Protein AF-A0A8T4MQL3-F1 (afdb_monomer)

Radius of gyration: 18.03 Å; Cα contacts (8 Å, |Δi|>4): 150; chains: 1; bounding box: 40×60×41 Å

Mean predicted aligned error: 6.86 Å

pLDDT: mean 88.76, std 12.54, range [47.25, 97.88]

Solvent-accessible surface area (backbone atoms only — not comparable to full-atom values): 8015 Å² total; per-residue (Å²): 137,86,84,83,80,83,82,81,79,75,73,65,56,61,58,50,45,66,62,48,57,70,64,56,48,72,68,56,50,51,49,51,35,70,77,40,38,53,64,48,52,28,52,49,38,62,74,42,35,45,82,45,69,59,96,85,44,38,29,37,40,37,54,39,72,52,58,66,61,55,51,51,52,52,48,43,41,43,74,72,68,49,90,65,65,80,68,44,80,44,78,57,71,82,94,50,73,58,30,33,36,38,53,43,67,40,59,70,55,36,50,54,50,48,70,67,38,57,66,83,87,56,82,53,72,67,57,51,48,60,70,76,74,112

Nearest PDB structures (foldseek):
  3hyj-assembly2_D  TM=7.010E-01  e=6.420E-03  Thermotoga maritima
  3hyi-assembly1_A  TM=5.495E-01  e=3.559E-02  Thermotoga maritima
  8dy7-assembly1_I  TM=6.070E-01  e=1.070E-01  Streptomyces venezuelae
  6ghu-assembly1_A  TM=5.811E-01  e=7.128E-01  Pseudomonas aeruginosa
  8ucg-assembly1_B  TM=3.329E-01  e=1.236E+00  Palaeococcus pacificus DY20341

Structure (mmCIF, N/CA/C/O backbone):
data_AF-A0A8T4MQL3-F1
#
_entry.id   AF-A0A8T4MQL3-F1
#
loop_
_atom_site.group_PDB
_atom_site.id
_atom_site.type_symbol
_atom_site.label_atom_id
_atom_site.label_alt_id
_atom_site.label_comp_id
_atom_site.label_asym_id
_atom_site.label_entity_id
_atom_site.label_seq_id
_atom_site.pdbx_PDB_ins_code
_atom_site.Cartn_x
_atom_site.Cartn_y
_atom_site.Cartn_z
_atom_site.occupancy
_atom_site.B_iso_or_equiv
_atom_site.auth_seq_id
_atom_site.auth_comp_id
_atom_site.auth_asym_id
_atom_site.auth_atom_id
_atom_site.pdbx_PDB_model_num
ATOM 1 N N . MET A 1 1 ? -6.361 -48.881 -10.615 1.00 47.25 1 MET A N 1
ATOM 2 C CA . MET A 1 1 ? -5.784 -47.684 -9.960 1.00 47.25 1 MET A CA 1
ATOM 3 C C . MET A 1 1 ? -5.356 -46.688 -11.033 1.00 47.25 1 MET A C 1
ATOM 5 O O . MET A 1 1 ? -4.420 -46.972 -11.769 1.00 47.25 1 MET A O 1
ATOM 9 N N . SER A 1 2 ? -6.070 -45.572 -11.190 1.00 48.56 2 SER A N 1
ATOM 10 C CA . SER A 1 2 ? -5.747 -44.530 -12.177 1.00 48.56 2 SER A CA 1
ATOM 11 C C . SER A 1 2 ? -4.597 -43.647 -11.682 1.00 48.56 2 SER A C 1
ATOM 13 O O . SER A 1 2 ? -4.678 -43.081 -10.594 1.00 48.56 2 SER A O 1
ATOM 15 N N . LYS A 1 3 ? -3.532 -43.509 -12.481 1.00 53.75 3 LYS A N 1
ATOM 16 C CA . LYS A 1 3 ? -2.427 -42.576 -12.210 1.00 53.75 3 LYS A CA 1
ATOM 17 C C . LYS A 1 3 ? -2.918 -41.133 -12.365 1.00 53.75 3 LYS A C 1
ATOM 19 O O . LYS A 1 3 ? -3.264 -40.721 -13.470 1.00 53.75 3 LYS A O 1
ATOM 24 N N . ILE A 1 4 ? -2.911 -40.370 -11.276 1.00 60.25 4 ILE A N 1
ATOM 25 C CA . ILE A 1 4 ? -3.085 -38.913 -11.306 1.00 60.25 4 ILE A CA 1
ATOM 26 C C . ILE A 1 4 ? -1.859 -38.318 -12.010 1.00 60.25 4 ILE A C 1
ATOM 28 O O . ILE A 1 4 ? -0.724 -38.564 -11.603 1.00 60.25 4 ILE A O 1
ATOM 32 N N . ARG A 1 5 ? -2.077 -37.568 -13.095 1.00 56.09 5 ARG A N 1
ATOM 33 C CA . ARG A 1 5 ? -1.023 -36.795 -13.764 1.00 56.09 5 ARG A CA 1
ATOM 34 C C . ARG A 1 5 ? -0.993 -35.398 -13.158 1.00 56.09 5 ARG A C 1
ATOM 36 O O . ARG A 1 5 ? -1.941 -34.637 -13.318 1.00 56.09 5 ARG A O 1
ATOM 43 N N . TYR A 1 6 ? 0.096 -35.067 -12.475 1.00 54.19 6 TYR A N 1
ATOM 44 C CA . TYR A 1 6 ? 0.369 -33.699 -12.052 1.00 54.19 6 TYR A CA 1
ATOM 45 C C . TYR A 1 6 ? 0.895 -32.917 -13.255 1.00 54.19 6 TYR A C 1
ATOM 47 O O . TYR A 1 6 ? 1.955 -33.233 -13.792 1.00 54.19 6 TYR A O 1
ATOM 55 N N . TYR A 1 7 ? 0.152 -31.903 -13.689 1.00 52.72 7 TYR A N 1
ATOM 56 C CA . TYR A 1 7 ? 0.647 -30.926 -14.651 1.00 52.72 7 TYR A CA 1
ATOM 57 C C . TYR A 1 7 ? 1.344 -29.814 -13.870 1.00 52.72 7 TYR A C 1
ATOM 59 O O . TYR A 1 7 ? 0.693 -28.932 -13.316 1.00 52.72 7 TYR A O 1
ATOM 67 N N . VAL A 1 8 ? 2.674 -29.867 -13.796 1.00 53.50 8 VAL A N 1
ATOM 68 C CA . VAL A 1 8 ? 3.471 -28.757 -13.264 1.00 53.50 8 VAL A CA 1
ATOM 69 C C . VAL A 1 8 ? 3.640 -27.742 -14.389 1.00 53.50 8 VAL A C 1
ATOM 71 O O . VAL A 1 8 ? 4.458 -27.924 -15.288 1.00 53.50 8 VAL A O 1
ATOM 74 N N . LYS A 1 9 ? 2.834 -26.678 -14.375 1.00 52.31 9 LYS A N 1
ATOM 75 C CA . LYS A 1 9 ? 3.042 -25.529 -15.258 1.00 52.31 9 LYS A CA 1
ATOM 76 C C . LYS A 1 9 ? 4.139 -24.670 -14.639 1.00 52.31 9 LYS A C 1
ATOM 78 O O . LYS A 1 9 ? 3.870 -23.832 -13.784 1.00 52.31 9 LYS A O 1
ATOM 83 N N . VAL A 1 10 ? 5.382 -24.922 -15.035 1.00 54.91 10 VAL A N 1
ATOM 84 C CA . VAL A 1 10 ? 6.500 -24.041 -14.694 1.00 54.91 10 VAL A CA 1
ATOM 85 C C . VAL A 1 10 ? 6.278 -22.749 -15.476 1.00 54.91 10 VAL A C 1
ATOM 87 O O . VAL A 1 10 ? 6.338 -22.747 -16.704 1.00 54.91 10 VAL A O 1
ATOM 90 N N . ALA A 1 11 ? 5.923 -21.667 -14.783 1.00 58.59 11 ALA A N 1
ATOM 91 C CA . ALA A 1 11 ? 5.981 -20.347 -15.391 1.00 58.59 11 ALA A CA 1
ATOM 92 C C . ALA A 1 11 ? 7.440 -20.099 -15.786 1.00 58.59 11 ALA A C 1
ATOM 94 O O . ALA A 1 11 ? 8.331 -20.290 -14.959 1.00 58.59 11 ALA A O 1
ATOM 95 N N . ASP A 1 12 ? 7.677 -19.711 -17.039 1.00 68.12 12 ASP A N 1
ATOM 96 C CA . ASP A 1 12 ? 8.996 -19.309 -17.530 1.00 68.12 12 ASP A CA 1
ATOM 97 C C . ASP A 1 12 ? 9.348 -17.952 -16.893 1.00 68.12 12 ASP A C 1
ATOM 99 O O . ASP A 1 12 ? 9.170 -16.879 -17.473 1.00 68.12 12 ASP A O 1
ATOM 103 N N . ALA A 1 13 ? 9.693 -18.014 -15.605 1.00 67.00 13 ALA A N 1
ATOM 104 C CA . ALA A 1 13 ? 9.902 -16.866 -14.737 1.00 67.00 13 ALA A CA 1
ATOM 105 C C . ALA A 1 13 ? 11.065 -16.004 -15.233 1.00 67.00 13 ALA A C 1
ATOM 107 O O . ALA A 1 13 ? 11.041 -14.793 -15.035 1.00 67.00 13 ALA A O 1
ATOM 108 N N . GLU A 1 14 ? 12.023 -16.618 -15.929 1.00 68.31 14 GLU A N 1
ATOM 109 C CA . GLU A 1 14 ? 13.125 -15.946 -16.608 1.00 68.31 14 GLU A CA 1
ATOM 110 C C . GLU A 1 14 ? 12.590 -15.005 -17.69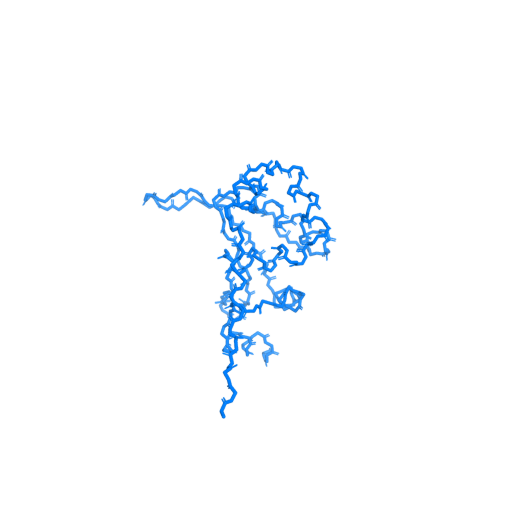1 1.00 68.31 14 GLU A C 1
ATOM 112 O O . GLU A 1 14 ? 12.806 -13.800 -17.619 1.00 68.31 14 GLU A O 1
ATOM 117 N N . LYS A 1 15 ? 11.770 -15.491 -18.634 1.00 70.62 15 LYS A N 1
ATOM 118 C CA . LYS A 1 15 ? 11.203 -14.613 -19.674 1.00 70.62 15 LYS A CA 1
ATOM 119 C C . LYS A 1 15 ? 10.308 -13.519 -19.103 1.00 70.62 15 LYS A C 1
ATOM 121 O O . LYS A 1 15 ? 10.367 -12.379 -19.555 1.00 70.62 15 LYS A O 1
ATOM 126 N N . PHE A 1 16 ? 9.481 -13.833 -18.111 1.00 75.69 16 PHE A N 1
ATOM 127 C CA . PHE A 1 16 ? 8.622 -12.821 -17.497 1.00 75.69 16 PHE A CA 1
ATOM 128 C C . PHE A 1 16 ? 9.436 -11.743 -16.765 1.00 75.69 16 PHE A C 1
ATOM 130 O O . PHE A 1 16 ? 9.207 -10.548 -16.955 1.00 75.69 16 PHE A O 1
ATOM 137 N N . PHE A 1 17 ? 10.392 -12.147 -15.931 1.00 72.25 17 PHE A N 1
ATOM 138 C CA . PHE A 1 17 ? 11.125 -11.209 -15.093 1.00 72.25 17 PHE A CA 1
ATOM 139 C C . PHE A 1 17 ? 12.219 -10.473 -15.872 1.00 72.25 17 PHE A C 1
ATOM 141 O O . PHE A 1 17 ? 12.319 -9.248 -15.792 1.00 72.25 17 PHE A O 1
ATOM 148 N N . ASP A 1 18 ? 13.016 -11.195 -16.656 1.00 74.31 18 ASP A N 1
ATOM 149 C CA . ASP A 1 18 ? 14.184 -10.629 -17.324 1.00 74.31 18 ASP A CA 1
ATOM 150 C C . ASP A 1 18 ? 13.844 -9.888 -18.614 1.00 74.31 18 ASP A C 1
ATOM 152 O O . ASP A 1 18 ? 14.486 -8.883 -18.913 1.00 74.31 18 ASP A O 1
ATOM 156 N N . ILE A 1 19 ? 12.828 -10.335 -19.360 1.00 77.19 19 ILE A N 1
ATOM 157 C CA . ILE A 1 19 ? 12.480 -9.721 -20.651 1.00 77.19 19 ILE A CA 1
ATOM 158 C C . ILE A 1 19 ? 11.372 -8.687 -20.491 1.00 77.19 19 ILE A C 1
ATOM 160 O O . ILE A 1 19 ? 11.448 -7.619 -21.091 1.00 77.19 19 ILE A O 1
ATOM 164 N N . TRP A 1 20 ? 10.340 -8.975 -19.701 1.00 82.88 20 TRP A N 1
ATOM 165 C CA . TRP A 1 20 ? 9.225 -8.043 -19.556 1.00 82.88 20 TRP A CA 1
ATOM 166 C C . TRP A 1 20 ? 9.442 -7.081 -18.387 1.00 82.88 20 TRP A C 1
ATOM 168 O O . TRP A 1 20 ? 9.567 -5.880 -18.606 1.00 82.88 20 TRP A O 1
ATOM 178 N N . TYR A 1 21 ? 9.574 -7.583 -1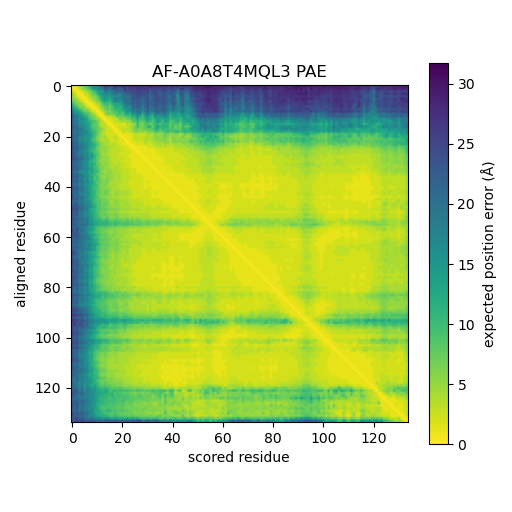7.155 1.00 82.44 21 TYR A N 1
ATOM 179 C CA . TYR A 1 21 ? 9.599 -6.719 -15.968 1.00 82.44 21 TYR A CA 1
ATOM 180 C C . TYR A 1 21 ? 10.809 -5.772 -15.916 1.00 82.44 21 TYR A C 1
ATOM 182 O O . TYR A 1 21 ? 10.641 -4.588 -15.634 1.00 82.44 21 TYR A O 1
ATOM 190 N N . LYS A 1 22 ? 12.023 -6.252 -16.226 1.00 82.94 22 LYS A N 1
ATOM 191 C CA . LYS A 1 22 ? 13.234 -5.405 -16.228 1.00 82.94 22 LYS A CA 1
ATOM 192 C C . LYS A 1 22 ? 13.216 -4.289 -17.275 1.00 82.94 22 LYS A C 1
ATOM 194 O O . LYS A 1 22 ? 13.901 -3.288 -17.080 1.00 82.94 22 LYS A O 1
ATOM 199 N N . ASN A 1 23 ? 12.456 -4.456 -18.355 1.00 86.62 23 ASN A N 1
ATOM 200 C CA . ASN A 1 23 ? 12.373 -3.474 -19.436 1.00 86.62 23 ASN A CA 1
ATOM 201 C C . ASN A 1 23 ? 11.214 -2.486 -19.265 1.00 86.62 23 ASN A C 1
ATOM 203 O O . ASN A 1 23 ? 11.140 -1.525 -20.025 1.00 86.62 23 ASN A O 1
ATOM 207 N N . LEU A 1 24 ? 10.347 -2.679 -18.261 1.00 88.00 24 LEU A N 1
ATOM 208 C CA . LEU A 1 24 ? 9.267 -1.743 -17.975 1.00 88.00 24 LEU A CA 1
ATOM 209 C C . LEU A 1 24 ? 9.824 -0.406 -17.494 1.00 88.00 24 LEU A C 1
ATOM 211 O O . LEU A 1 24 ? 10.401 -0.288 -16.409 1.00 88.00 24 LEU A O 1
ATOM 215 N N . ASN A 1 25 ? 9.572 0.638 -18.273 1.00 90.69 25 ASN A N 1
ATOM 216 C CA . ASN A 1 25 ? 9.798 1.997 -17.816 1.00 90.69 25 ASN A CA 1
ATOM 217 C C . ASN A 1 25 ? 8.636 2.486 -16.930 1.00 90.69 25 ASN A C 1
ATOM 219 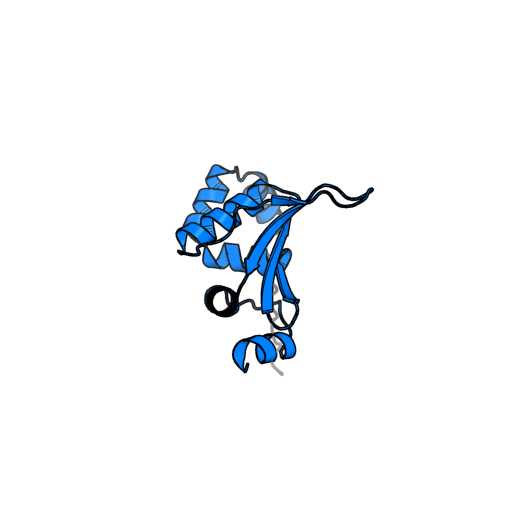O O . ASN A 1 25 ? 7.605 1.832 -16.750 1.00 90.69 25 ASN A O 1
ATOM 223 N N . PHE A 1 26 ? 8.809 3.666 -16.333 1.00 89.12 26 PHE A N 1
ATOM 224 C CA . PHE A 1 26 ? 7.817 4.224 -15.415 1.00 89.12 26 PHE A CA 1
ATOM 225 C C . PHE A 1 26 ? 6.458 4.496 -16.072 1.00 89.12 26 PHE A C 1
ATOM 227 O O . PHE A 1 26 ? 5.425 4.290 -15.433 1.00 89.12 26 PHE A O 1
ATOM 234 N N . ASP A 1 27 ? 6.438 4.919 -17.334 1.00 91.69 27 ASP A N 1
ATOM 235 C CA . ASP A 1 27 ? 5.197 5.226 -18.041 1.00 91.69 27 ASP A CA 1
ATOM 236 C C . ASP A 1 27 ? 4.416 3.956 -18.378 1.00 91.69 27 ASP A C 1
ATOM 238 O O . ASP A 1 27 ? 3.191 3.935 -18.248 1.00 91.69 27 ASP A O 1
ATOM 242 N N . GLU A 1 28 ? 5.109 2.880 -18.745 1.00 92.50 28 GLU A N 1
ATOM 243 C CA . GLU A 1 28 ? 4.513 1.560 -18.961 1.00 92.50 28 GLU A CA 1
ATOM 244 C C . GLU A 1 28 ? 3.950 0.985 -17.662 1.00 92.50 28 GLU A C 1
ATOM 246 O O . GLU A 1 28 ? 2.789 0.575 -17.631 1.00 92.50 28 GLU A O 1
ATOM 251 N N . MET A 1 29 ? 4.711 1.050 -16.562 1.00 91.56 29 MET A N 1
ATOM 252 C CA . MET A 1 29 ? 4.201 0.683 -15.236 1.00 91.56 29 MET A CA 1
ATOM 253 C C . MET A 1 29 ? 2.962 1.501 -14.879 1.00 91.56 29 MET A C 1
ATOM 255 O O . MET A 1 29 ? 1.956 0.950 -14.445 1.00 91.56 29 MET A O 1
ATOM 259 N N . ASN A 1 30 ? 2.994 2.816 -15.099 1.00 93.25 30 ASN A N 1
ATOM 260 C CA . ASN A 1 30 ? 1.849 3.675 -14.842 1.00 93.25 30 ASN A CA 1
ATOM 261 C C . ASN A 1 30 ? 0.633 3.289 -15.704 1.00 93.25 30 ASN A C 1
ATOM 263 O O . ASN A 1 30 ? -0.481 3.305 -15.189 1.00 93.25 30 ASN A O 1
ATOM 267 N N . LYS A 1 31 ? 0.807 2.923 -16.981 1.00 94.75 31 LYS A N 1
ATOM 268 C CA . LYS A 1 31 ? -0.294 2.427 -17.830 1.00 94.75 31 LYS A CA 1
ATOM 269 C C . LYS A 1 31 ? -0.914 1.157 -17.248 1.00 94.75 31 LYS A C 1
ATOM 271 O O . LYS A 1 31 ? -2.117 1.149 -17.009 1.00 94.75 31 LYS A O 1
ATOM 276 N N . ILE A 1 32 ? -0.091 0.158 -16.923 1.00 92.94 32 ILE A N 1
ATOM 277 C CA . ILE A 1 32 ? -0.540 -1.117 -16.339 1.00 92.94 32 ILE A CA 1
ATOM 278 C C . ILE A 1 32 ? -1.283 -0.882 -15.020 1.00 92.94 32 ILE A C 1
ATOM 280 O O . ILE A 1 32 ? -2.353 -1.438 -14.802 1.00 92.94 32 ILE A O 1
ATOM 284 N N . VAL A 1 33 ? -0.756 -0.017 -14.148 1.00 95.62 33 VAL A N 1
ATOM 285 C CA . VAL A 1 33 ? -1.399 0.320 -12.868 1.00 95.62 33 VAL A CA 1
ATOM 286 C C . VAL A 1 33 ? -2.755 0.996 -13.069 1.00 95.62 33 VAL A C 1
ATOM 288 O O . VAL 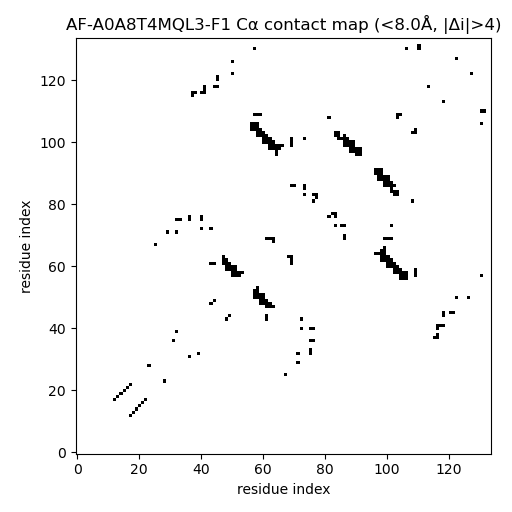A 1 33 ? -3.660 0.772 -12.274 1.00 95.62 33 VAL A O 1
ATOM 291 N N . ASN A 1 34 ? -2.923 1.821 -14.104 1.00 94.44 34 ASN A N 1
ATOM 292 C CA . ASN A 1 34 ? -4.223 2.435 -14.386 1.00 94.44 34 ASN A CA 1
ATOM 293 C C . ASN A 1 34 ? -5.222 1.438 -14.992 1.00 94.44 34 ASN A C 1
ATOM 295 O O . ASN A 1 34 ? -6.418 1.595 -14.768 1.00 94.44 34 ASN A O 1
ATOM 299 N N . GLU A 1 35 ? -4.747 0.433 -15.728 1.00 96.81 35 GLU A N 1
ATOM 300 C CA . GLU A 1 35 ? -5.584 -0.634 -16.288 1.00 96.81 35 GLU A CA 1
ATOM 301 C C . GLU A 1 35 ? -6.010 -1.651 -15.215 1.00 96.81 35 GLU A C 1
ATOM 303 O O . GLU A 1 35 ? -7.172 -2.049 -15.161 1.00 96.81 35 GLU A O 1
ATOM 308 N N . PHE A 1 36 ? -5.100 -1.995 -14.296 1.00 97.06 36 PHE A N 1
ATOM 309 C CA . PHE A 1 36 ? -5.309 -2.996 -13.242 1.00 97.06 36 PHE A CA 1
ATOM 310 C C . PHE A 1 36 ? -5.024 -2.446 -11.830 1.00 97.06 36 PHE A C 1
ATOM 312 O O . PHE A 1 36 ? -4.181 -2.982 -11.100 1.00 97.06 36 PHE A O 1
ATOM 319 N N . PRO A 1 37 ? -5.713 -1.376 -11.387 1.00 97.25 37 PRO A N 1
ATOM 320 C CA . PRO A 1 37 ? -5.354 -0.683 -10.151 1.00 97.25 37 PRO A CA 1
ATOM 321 C C . PRO A 1 37 ? -5.611 -1.529 -8.902 1.00 97.25 37 PRO A C 1
ATOM 323 O O . PRO A 1 37 ? -4.835 -1.470 -7.952 1.00 97.25 37 PRO A O 1
ATOM 326 N N . VAL A 1 38 ? -6.674 -2.338 -8.886 1.00 97.81 38 VAL A N 1
ATOM 327 C CA . VAL A 1 38 ? -7.025 -3.164 -7.719 1.00 97.81 38 VAL A CA 1
ATOM 328 C C . VAL A 1 38 ? -6.023 -4.301 -7.525 1.00 97.81 38 VAL A C 1
ATOM 330 O O . VAL A 1 38 ? -5.567 -4.513 -6.402 1.00 97.81 38 VAL A O 1
ATOM 333 N N . ASP A 1 39 ? -5.634 -4.991 -8.599 1.00 97.31 39 ASP A N 1
ATOM 334 C CA . ASP A 1 39 ? -4.647 -6.074 -8.532 1.00 97.31 39 ASP A CA 1
ATOM 335 C C . ASP A 1 39 ? -3.256 -5.545 -8.178 1.00 97.31 39 ASP A C 1
ATOM 337 O O . ASP A 1 39 ? -2.572 -6.128 -7.335 1.00 97.31 39 ASP A O 1
ATOM 341 N N . PHE A 1 40 ? -2.874 -4.384 -8.724 1.00 96.50 40 PHE A N 1
ATOM 342 C CA . PHE A 1 40 ? -1.657 -3.691 -8.307 1.00 96.50 40 PHE A CA 1
ATOM 343 C C . PHE A 1 40 ? -1.673 -3.371 -6.805 1.00 96.50 40 PHE A C 1
ATOM 345 O O . PHE A 1 40 ? -0.724 -3.692 -6.090 1.00 96.50 40 PHE A O 1
ATOM 352 N N . LEU A 1 41 ? -2.760 -2.779 -6.298 1.00 97.62 41 LEU A N 1
ATOM 353 C CA . LEU A 1 41 ? -2.884 -2.434 -4.880 1.00 97.62 41 LEU A CA 1
ATOM 354 C C . LEU A 1 41 ? -2.906 -3.665 -3.969 1.00 97.62 41 LEU A C 1
ATOM 356 O O . LEU A 1 41 ? -2.319 -3.610 -2.887 1.00 97.62 41 LEU A O 1
ATOM 360 N N . ARG A 1 42 ? -3.533 -4.771 -4.397 1.00 97.75 42 ARG A N 1
ATOM 361 C CA . ARG A 1 42 ? -3.459 -6.058 -3.692 1.00 97.75 42 ARG A CA 1
ATOM 362 C C . ARG A 1 42 ? -2.007 -6.513 -3.593 1.00 97.75 42 ARG A C 1
ATOM 364 O O . ARG A 1 42 ? -1.541 -6.745 -2.482 1.00 97.75 42 ARG A O 1
ATOM 371 N N . GLY A 1 43 ? -1.291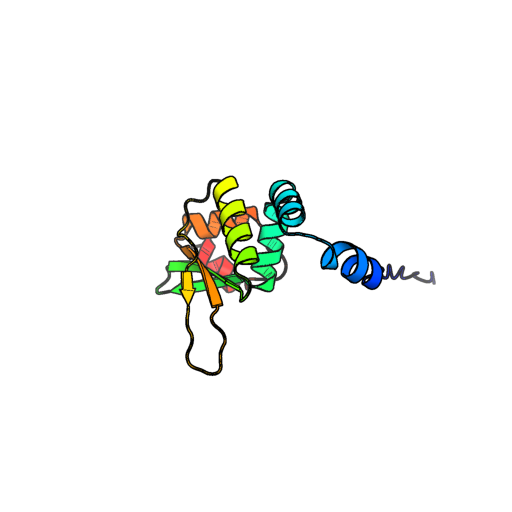 -6.563 -4.718 1.00 96.06 43 GLY A N 1
ATOM 372 C CA . GLY A 1 43 ? 0.109 -6.988 -4.763 1.00 96.06 43 GLY A CA 1
ATOM 373 C C . GLY A 1 43 ? 1.008 -6.148 -3.854 1.00 96.06 43 GLY A C 1
ATOM 374 O O . GLY A 1 43 ? 1.740 -6.702 -3.039 1.00 96.06 43 GLY A O 1
ATOM 375 N N . ILE A 1 44 ? 0.887 -4.817 -3.915 1.00 96.38 44 ILE A N 1
ATOM 376 C CA . ILE A 1 44 ? 1.651 -3.902 -3.051 1.00 96.38 44 ILE A CA 1
ATOM 377 C C . ILE A 1 44 ? 1.305 -4.088 -1.574 1.00 96.38 44 ILE A C 1
ATOM 379 O O . ILE A 1 44 ? 2.184 -4.066 -0.713 1.00 96.38 44 ILE A O 1
ATOM 383 N N . TYR A 1 45 ? 0.026 -4.249 -1.241 1.00 97.44 45 TYR A N 1
ATOM 384 C CA . TYR A 1 45 ? -0.364 -4.475 0.143 1.00 97.44 45 TYR A CA 1
ATOM 385 C C . TYR A 1 45 ? 0.179 -5.813 0.664 1.00 97.44 45 TYR A C 1
ATOM 387 O O . TYR A 1 45 ? 0.720 -5.887 1.769 1.00 97.44 45 TYR A O 1
ATOM 395 N N . GLU A 1 46 ? 0.094 -6.868 -0.140 1.00 96.25 46 GLU A N 1
ATOM 396 C CA . GLU A 1 46 ? 0.582 -8.197 0.215 1.00 96.25 46 GLU A CA 1
ATOM 397 C C . GLU A 1 46 ? 2.105 -8.277 0.307 1.00 96.25 46 GLU A C 1
ATOM 399 O O . GLU A 1 46 ? 2.600 -8.973 1.190 1.00 96.25 46 GLU A O 1
ATOM 404 N N . SER A 1 47 ? 2.860 -7.512 -0.483 1.00 95.75 47 SER A N 1
ATOM 405 C CA . SER A 1 47 ? 4.315 -7.421 -0.321 1.00 95.75 47 SER A CA 1
ATOM 406 C C . SER A 1 47 ? 4.692 -6.511 0.853 1.00 95.75 47 SER A C 1
ATOM 408 O O . SER A 1 47 ? 5.264 -6.965 1.843 1.00 95.75 47 SER A O 1
ATOM 410 N N . ASP A 1 48 ? 4.254 -5.253 0.822 1.00 96.25 48 ASP A N 1
ATOM 411 C CA . ASP A 1 48 ? 4.847 -4.157 1.604 1.00 96.25 48 ASP A CA 1
ATOM 412 C C . ASP A 1 48 ? 3.889 -3.510 2.615 1.00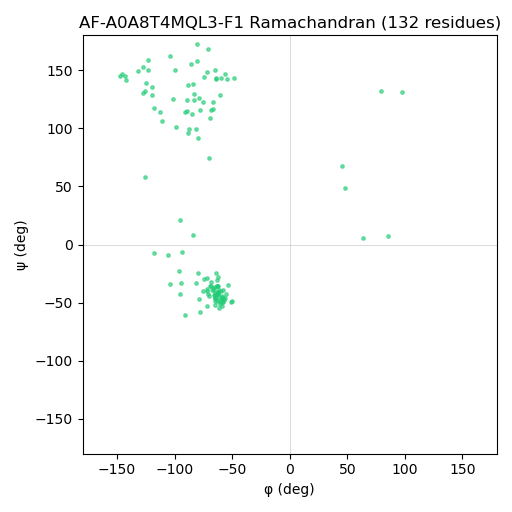 96.25 48 ASP A C 1
ATOM 414 O O . ASP A 1 48 ? 4.281 -2.643 3.401 1.00 96.25 48 ASP A O 1
ATOM 418 N N . GLY A 1 49 ? 2.613 -3.891 2.585 1.00 96.31 49 GLY A N 1
ATOM 419 C CA . GLY A 1 49 ? 1.580 -3.354 3.464 1.00 96.31 49 GLY A CA 1
ATOM 420 C C . GLY A 1 49 ? 1.473 -4.058 4.816 1.00 96.31 49 GLY A C 1
ATOM 421 O O . GLY A 1 49 ? 1.790 -5.235 4.969 1.00 96.31 49 GLY A O 1
ATOM 422 N N . CYS A 1 50 ? 0.951 -3.366 5.820 1.00 95.56 50 CYS A N 1
ATOM 423 C CA . CYS A 1 50 ? 0.516 -3.981 7.068 1.00 95.56 50 CYS A CA 1
ATOM 424 C C . CYS A 1 50 ? -0.745 -3.302 7.605 1.00 95.56 50 CYS A C 1
ATOM 426 O O . CYS A 1 50 ? -0.932 -2.094 7.449 1.00 95.56 50 CYS A O 1
ATOM 428 N N . LEU A 1 51 ? -1.620 -4.096 8.224 1.00 96.56 51 LEU A N 1
ATOM 429 C CA . LEU A 1 51 ? -2.714 -3.598 9.051 1.00 96.56 51 LEU A CA 1
ATOM 430 C C . LEU A 1 51 ? -2.201 -3.461 10.485 1.00 96.56 51 LEU A C 1
ATOM 432 O O . LEU A 1 51 ? -1.690 -4.418 11.060 1.00 96.56 51 LEU A O 1
ATOM 436 N N . ILE A 1 52 ? -2.327 -2.267 11.054 1.00 94.81 52 ILE A N 1
ATOM 437 C CA . ILE A 1 52 ? -1.950 -1.970 12.435 1.00 94.81 52 ILE A CA 1
ATOM 438 C C . ILE A 1 52 ? -3.147 -1.410 13.195 1.00 94.81 52 ILE A C 1
ATOM 440 O O . ILE A 1 52 ? -3.993 -0.721 12.625 1.00 94.81 52 ILE A O 1
ATOM 444 N N . PHE A 1 53 ? -3.183 -1.657 14.501 1.00 93.88 53 PHE A N 1
ATOM 445 C CA . PHE A 1 53 ? -4.173 -1.083 15.406 1.00 93.88 53 PHE A CA 1
ATOM 446 C C . PHE A 1 53 ? -3.457 -0.224 16.445 1.00 93.88 53 PHE A C 1
ATOM 448 O O . PHE A 1 53 ? -2.656 -0.728 17.230 1.00 93.88 53 PHE A O 1
ATOM 455 N N . TYR A 1 54 ? -3.746 1.077 16.467 1.00 91.00 54 TYR A N 1
ATOM 456 C CA . TYR A 1 54 ? -3.261 1.984 17.507 1.00 91.00 54 TYR A CA 1
ATOM 457 C C . TYR A 1 54 ? -4.435 2.462 18.353 1.00 91.00 54 TYR A C 1
ATOM 459 O O . TYR A 1 54 ? -5.304 3.170 17.848 1.00 91.00 54 TYR A O 1
ATOM 467 N N . LYS A 1 55 ? -4.474 2.071 19.635 1.00 90.75 55 LYS A N 1
ATOM 468 C CA . LYS A 1 55 ? -5.595 2.371 20.550 1.00 90.75 55 LYS A CA 1
ATOM 469 C C . LYS A 1 55 ? -6.963 2.051 19.913 1.00 90.75 55 LYS A C 1
ATOM 471 O O . LYS A 1 55 ? -7.850 2.896 19.893 1.00 90.75 55 LYS A O 1
ATOM 476 N N . ASN A 1 56 ? -7.098 0.858 19.328 1.00 86.06 56 ASN A N 1
ATOM 477 C CA . ASN A 1 56 ? -8.276 0.390 18.572 1.00 86.06 56 ASN A CA 1
ATOM 478 C C . ASN A 1 56 ? -8.614 1.164 17.284 1.00 86.06 56 ASN A C 1
ATOM 480 O O . ASN A 1 56 ? -9.608 0.859 16.632 1.00 86.06 56 ASN A O 1
ATOM 484 N N . SER A 1 57 ? -7.786 2.122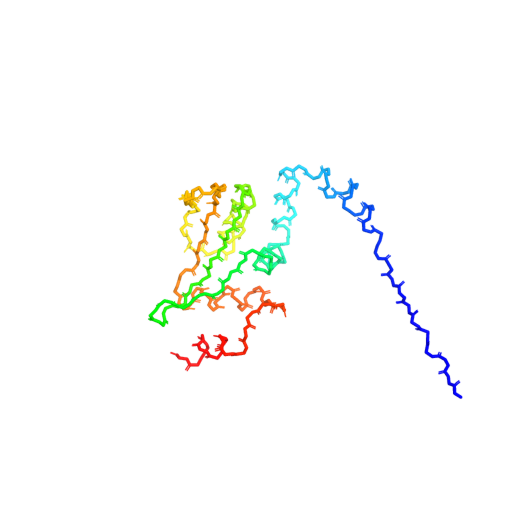 16.865 1.00 92.38 57 SER A N 1
ATOM 485 C CA . SER A 1 57 ? -7.922 2.768 15.561 1.00 92.38 57 SER A CA 1
ATOM 486 C C . SER A 1 57 ? -7.120 1.991 14.512 1.00 92.38 57 SER A C 1
ATOM 488 O O . SER A 1 57 ? -5.888 1.924 14.628 1.00 92.38 57 SER A O 1
ATOM 490 N N . PRO A 1 58 ? -7.772 1.375 13.509 1.00 95.88 58 PRO A N 1
ATOM 491 C CA . PRO A 1 58 ? -7.069 0.655 12.461 1.00 95.88 58 PRO A CA 1
ATOM 492 C C . PRO A 1 58 ? -6.408 1.628 11.478 1.00 95.88 58 PRO A C 1
ATOM 494 O O . PRO A 1 58 ? -6.964 2.676 11.124 1.00 95.88 58 PRO A O 1
ATOM 497 N N . SER A 1 59 ? -5.237 1.240 10.987 1.00 96.38 59 SER A N 1
ATOM 498 C CA . SER A 1 59 ? -4.551 1.905 9.886 1.00 96.38 59 SER A CA 1
ATOM 499 C C . SER A 1 59 ? -3.867 0.876 8.999 1.00 96.38 59 SER A C 1
ATOM 501 O O . SER A 1 59 ? -3.271 -0.077 9.490 1.00 96.38 59 SER A O 1
ATOM 503 N N . ILE A 1 60 ? -3.898 1.102 7.692 1.00 96.75 60 ILE A N 1
ATOM 504 C CA . ILE A 1 60 ? -2.986 0.445 6.756 1.00 96.75 60 ILE A CA 1
ATOM 505 C C . ILE A 1 60 ? -1.734 1.305 6.658 1.00 96.75 60 ILE A C 1
ATOM 507 O O . ILE A 1 60 ? -1.842 2.530 6.578 1.00 96.75 60 ILE A O 1
ATOM 511 N N . VAL A 1 61 ? -0.563 0.681 6.664 1.00 96.00 61 VAL A N 1
ATOM 512 C CA . VAL A 1 61 ? 0.716 1.336 6.383 1.00 96.00 61 VAL A CA 1
ATOM 513 C C . VAL A 1 61 ? 1.403 0.568 5.266 1.00 96.00 61 VAL A C 1
ATOM 515 O O . VAL A 1 61 ? 1.476 -0.652 5.318 1.00 96.00 61 VAL A O 1
ATOM 518 N N . ILE A 1 62 ? 1.892 1.279 4.256 1.00 96.31 62 ILE A N 1
ATOM 519 C CA . ILE A 1 62 ? 2.705 0.732 3.168 1.00 96.31 62 ILE A CA 1
ATOM 520 C C . ILE A 1 62 ? 4.051 1.447 3.218 1.00 96.31 62 ILE A C 1
ATOM 522 O O . ILE A 1 62 ? 4.101 2.681 3.268 1.00 96.31 62 ILE A O 1
ATOM 526 N N . THR A 1 63 ? 5.140 0.681 3.221 1.00 95.94 63 THR A N 1
ATOM 527 C CA . THR A 1 63 ? 6.502 1.227 3.245 1.00 95.94 63 THR A CA 1
ATOM 528 C C . THR A 1 63 ? 7.340 0.646 2.124 1.00 95.94 63 THR A C 1
ATOM 530 O O . THR A 1 63 ? 7.410 -0.569 2.001 1.00 95.94 63 THR A O 1
ATOM 533 N N . ASN A 1 64 ? 8.028 1.483 1.350 1.00 96.38 64 ASN A N 1
ATOM 534 C CA . ASN A 1 64 ? 8.931 1.007 0.302 1.00 96.38 64 ASN A CA 1
ATOM 535 C C . ASN A 1 64 ? 10.142 1.947 0.162 1.00 96.38 64 ASN A C 1
ATOM 537 O O . ASN A 1 64 ? 10.041 3.155 0.382 1.00 96.38 64 ASN A O 1
ATOM 541 N N . VAL A 1 65 ? 11.310 1.402 -0.184 1.00 95.38 65 VAL A N 1
ATOM 542 C CA . VAL A 1 65 ? 12.522 2.197 -0.466 1.00 95.38 65 VAL A CA 1
ATOM 543 C C . VAL A 1 65 ? 12.415 2.955 -1.792 1.00 95.38 65 VAL A C 1
ATOM 545 O O . VAL A 1 65 ? 12.994 4.028 -1.949 1.00 95.38 65 VAL A O 1
ATOM 548 N N . ASN A 1 66 ? 11.647 2.423 -2.742 1.00 93.19 66 ASN A N 1
ATOM 549 C CA . ASN A 1 66 ? 11.410 3.022 -4.040 1.00 93.19 66 ASN A CA 1
ATOM 550 C C . ASN A 1 66 ? 10.266 4.043 -3.961 1.00 93.19 66 ASN A C 1
ATOM 552 O O . ASN A 1 66 ? 9.094 3.699 -3.792 1.00 93.19 66 ASN A O 1
ATOM 556 N N . LYS A 1 67 ? 10.614 5.320 -4.149 1.00 93.94 67 LYS A N 1
ATOM 557 C CA . LYS A 1 67 ? 9.659 6.435 -4.195 1.00 93.94 67 LYS A CA 1
ATOM 558 C C . LYS A 1 67 ? 8.563 6.222 -5.239 1.00 93.94 67 LYS A C 1
ATOM 560 O O . LYS A 1 67 ? 7.399 6.504 -4.966 1.00 93.94 67 LYS A O 1
ATOM 565 N N . ASN A 1 68 ? 8.927 5.733 -6.423 1.00 92.94 68 ASN A N 1
ATOM 566 C CA . ASN A 1 68 ? 8.020 5.617 -7.562 1.00 92.94 68 ASN A CA 1
ATOM 567 C C . ASN A 1 68 ? 6.905 4.609 -7.284 1.00 92.94 68 ASN A C 1
ATOM 569 O O . ASN A 1 68 ? 5.750 4.896 -7.580 1.00 92.94 68 ASN A O 1
ATOM 573 N N . THR A 1 69 ? 7.217 3.495 -6.619 1.00 93.50 69 THR A N 1
ATOM 574 C CA . THR A 1 69 ? 6.220 2.505 -6.187 1.00 93.50 69 THR A CA 1
ATOM 575 C C . THR A 1 69 ? 5.177 3.134 -5.263 1.00 93.50 69 THR A C 1
ATOM 577 O O . THR A 1 69 ? 3.972 2.975 -5.470 1.00 93.50 69 THR A O 1
ATOM 580 N N . VAL A 1 70 ? 5.617 3.919 -4.273 1.00 94.75 70 VAL A N 1
ATOM 581 C CA . VAL A 1 70 ? 4.702 4.574 -3.324 1.00 94.75 70 VAL A CA 1
ATOM 582 C C . VAL A 1 70 ? 3.882 5.677 -4.003 1.00 94.75 70 VAL A C 1
ATOM 584 O O . VAL A 1 70 ? 2.698 5.839 -3.707 1.00 94.75 70 VAL A O 1
ATOM 587 N N . LEU A 1 71 ? 4.470 6.408 -4.956 1.00 93.69 71 LEU A N 1
ATOM 588 C CA . LEU A 1 71 ? 3.745 7.398 -5.755 1.00 93.69 71 LEU A CA 1
ATOM 589 C C . LEU A 1 71 ? 2.679 6.757 -6.652 1.00 93.69 71 LEU A C 1
ATOM 591 O O . LEU A 1 71 ? 1.559 7.264 -6.691 1.00 93.69 71 LEU A O 1
ATOM 595 N N . LEU A 1 72 ? 2.988 5.640 -7.319 1.00 95.31 72 LEU A N 1
ATOM 596 C CA . LEU A 1 72 ? 2.019 4.879 -8.115 1.00 95.31 72 LEU A CA 1
ATOM 597 C C . LEU A 1 72 ? 0.884 4.339 -7.242 1.00 95.31 72 LEU A C 1
ATOM 599 O O . LEU A 1 72 ? -0.278 4.467 -7.610 1.00 95.31 72 LEU A O 1
ATOM 603 N N . THR A 1 73 ? 1.206 3.834 -6.050 1.00 95.88 73 THR A N 1
ATOM 604 C CA . THR A 1 73 ? 0.215 3.377 -5.058 1.00 95.88 73 THR A CA 1
ATOM 605 C C . THR A 1 73 ? -0.739 4.504 -4.669 1.00 95.88 73 THR A C 1
ATOM 607 O O . THR A 1 73 ? -1.958 4.348 -4.727 1.00 95.88 73 THR A O 1
ATOM 610 N N . ASN A 1 74 ? -0.194 5.673 -4.323 1.00 95.19 74 ASN A N 1
ATOM 611 C CA . ASN A 1 74 ? -0.990 6.845 -3.970 1.00 95.19 74 ASN A CA 1
ATOM 612 C C . ASN A 1 74 ? -1.861 7.323 -5.146 1.00 95.19 74 ASN A C 1
ATOM 614 O O . ASN A 1 74 ? -3.031 7.658 -4.958 1.00 95.19 74 ASN A O 1
ATOM 618 N N . LYS A 1 75 ? -1.313 7.323 -6.367 1.00 95.00 75 LYS A N 1
ATOM 619 C CA . LYS A 1 75 ? -2.050 7.684 -7.582 1.00 95.00 75 LYS A CA 1
ATOM 620 C C . LYS A 1 75 ? -3.205 6.715 -7.845 1.00 95.00 75 LYS A C 1
ATOM 622 O O . LYS A 1 75 ? -4.324 7.176 -8.033 1.00 95.00 75 LYS A O 1
ATOM 627 N N . ALA A 1 76 ? -2.962 5.405 -7.787 1.00 96.88 76 ALA A N 1
ATOM 628 C CA . ALA A 1 76 ? -3.989 4.380 -7.978 1.00 96.88 76 ALA A CA 1
ATOM 629 C C . ALA A 1 76 ? -5.138 4.531 -6.968 1.00 96.88 76 ALA A C 1
ATOM 631 O O . ALA A 1 76 ? -6.304 4.555 -7.350 1.00 96.88 76 ALA A O 1
ATOM 632 N N . LEU A 1 77 ? -4.817 4.730 -5.686 1.00 96.62 77 LEU A N 1
ATOM 633 C CA . LEU A 1 77 ? -5.816 4.981 -4.644 1.00 96.62 77 LEU A CA 1
ATOM 634 C C . LEU A 1 77 ? -6.611 6.271 -4.884 1.00 96.62 77 LEU A C 1
ATOM 636 O O . LEU A 1 77 ? -7.831 6.278 -4.736 1.00 96.62 77 LEU A O 1
ATOM 640 N N . THR A 1 78 ? -5.934 7.350 -5.281 1.00 95.12 78 THR A N 1
ATOM 641 C CA . THR A 1 78 ? -6.588 8.632 -5.587 1.00 95.12 78 THR A CA 1
ATOM 642 C C . THR A 1 78 ? -7.544 8.492 -6.774 1.00 95.12 78 THR A C 1
ATOM 644 O O . THR A 1 78 ? -8.671 8.979 -6.704 1.00 95.12 78 THR A O 1
ATOM 647 N N . ASN A 1 79 ? -7.139 7.771 -7.826 1.00 96.06 79 ASN A N 1
ATOM 648 C CA . ASN A 1 79 ? -7.979 7.483 -8.994 1.00 96.06 79 ASN A CA 1
ATOM 649 C C . ASN A 1 79 ? -9.218 6.648 -8.631 1.00 96.06 79 ASN A C 1
ATOM 651 O O . ASN A 1 79 ? -10.268 6.810 -9.242 1.00 96.06 79 ASN A O 1
ATOM 655 N N . LEU A 1 80 ? -9.115 5.803 -7.603 1.00 96.69 80 LEU A N 1
ATOM 656 C CA . LEU A 1 80 ? -10.225 5.027 -7.041 1.00 96.69 80 LEU A CA 1
ATOM 657 C C . LEU A 1 80 ? -11.061 5.814 -6.011 1.00 96.69 80 LEU A C 1
ATOM 659 O O . LEU A 1 80 ? -11.923 5.247 -5.344 1.00 96.69 80 LEU A O 1
ATOM 663 N N . GLY A 1 81 ? -10.816 7.119 -5.855 1.00 96.19 81 GLY A N 1
ATOM 664 C CA . GLY A 1 81 ? -11.608 8.008 -5.002 1.00 96.19 81 GLY A CA 1
ATOM 665 C C . GLY A 1 81 ? -11.194 8.041 -3.527 1.00 96.19 81 GLY A C 1
ATOM 666 O O . GLY A 1 81 ? -11.868 8.681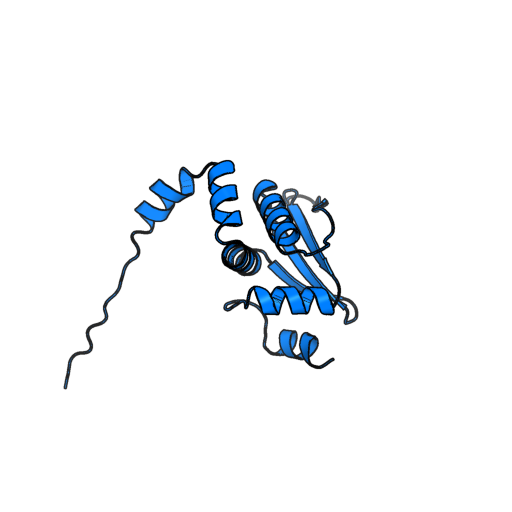 -2.714 1.00 96.19 81 GLY A O 1
ATOM 667 N N . PHE A 1 82 ? -10.083 7.403 -3.147 1.00 95.69 82 PHE A N 1
ATOM 668 C CA . PHE A 1 82 ? -9.583 7.471 -1.776 1.00 95.69 82 PHE A CA 1
ATOM 669 C C . PHE A 1 82 ? -8.930 8.831 -1.504 1.00 95.69 82 PHE A C 1
ATOM 671 O O . PHE A 1 82 ? -7.957 9.224 -2.145 1.00 95.69 82 PHE A O 1
ATOM 678 N N . LYS A 1 83 ? -9.432 9.545 -0.491 1.00 92.94 83 LYS A N 1
ATOM 679 C CA . LYS A 1 83 ? -8.829 10.791 0.007 1.00 92.94 83 LYS A CA 1
ATOM 680 C C . LYS A 1 83 ? -7.803 10.470 1.085 1.00 92.94 83 LYS A C 1
ATOM 682 O O . LYS A 1 83 ? -8.148 10.281 2.250 1.00 92.94 83 LYS A O 1
ATOM 687 N N . ILE A 1 84 ? -6.544 10.386 0.683 1.00 92.00 84 ILE A N 1
ATOM 688 C CA . ILE A 1 84 ? -5.440 9.907 1.518 1.00 92.00 84 ILE A CA 1
ATOM 689 C C . ILE A 1 84 ? -4.330 10.953 1.614 1.00 92.00 84 ILE A C 1
ATOM 691 O O . ILE A 1 84 ? -4.226 11.866 0.794 1.00 92.00 84 ILE A O 1
ATOM 695 N N . ARG A 1 85 ? -3.503 10.853 2.657 1.00 91.38 85 ARG A N 1
ATOM 696 C CA . ARG A 1 85 ? -2.370 11.768 2.837 1.00 91.38 85 ARG A CA 1
ATOM 697 C C . ARG A 1 85 ? -1.277 11.464 1.818 1.00 91.38 85 ARG A C 1
ATOM 699 O O . ARG A 1 85 ? -1.063 10.310 1.455 1.00 91.38 85 ARG A O 1
ATOM 706 N N . LYS A 1 86 ? -0.544 12.502 1.409 1.00 94.12 86 LYS A N 1
ATOM 707 C CA . LYS A 1 86 ? 0.639 12.331 0.560 1.00 94.12 86 LYS A CA 1
ATOM 708 C C . LYS A 1 86 ? 1.681 11.453 1.274 1.00 94.12 86 LYS A C 1
ATOM 710 O O . LYS A 1 86 ? 1.843 11.592 2.490 1.00 94.12 86 LYS A O 1
ATOM 715 N N . PRO A 1 87 ? 2.400 10.591 0.536 1.00 95.62 87 PRO A N 1
ATOM 716 C CA . PRO A 1 87 ? 3.526 9.851 1.081 1.00 95.62 87 PRO A CA 1
ATOM 717 C C . PRO A 1 87 ? 4.581 10.783 1.670 1.00 95.62 87 PRO A C 1
ATOM 719 O O . PRO A 1 87 ? 4.821 11.870 1.139 1.00 95.62 87 PRO A O 1
ATOM 722 N N . TYR A 1 88 ? 5.244 10.339 2.731 1.00 96.50 88 TYR A N 1
ATOM 723 C CA . TYR A 1 88 ? 6.333 11.074 3.366 1.00 96.50 88 TYR A CA 1
ATOM 724 C C . TYR A 1 88 ? 7.576 10.198 3.496 1.00 96.50 88 TYR A C 1
ATOM 726 O O . TYR A 1 88 ? 7.493 8.971 3.562 1.00 96.50 88 TYR A O 1
ATOM 734 N N . LEU A 1 89 ? 8.742 10.839 3.523 1.00 97.56 89 LEU A N 1
ATOM 735 C CA . LEU A 1 89 ? 10.007 10.158 3.750 1.00 97.56 89 LEU A CA 1
ATOM 736 C C . LEU A 1 89 ? 10.216 9.982 5.254 1.00 97.56 89 LEU A C 1
ATOM 738 O O . LEU A 1 89 ? 10.201 10.952 6.011 1.00 97.56 89 LEU A O 1
ATOM 742 N N . ARG A 1 90 ? 10.430 8.746 5.692 1.00 96.38 90 ARG A N 1
ATOM 743 C CA . ARG A 1 90 ? 10.864 8.432 7.050 1.00 96.38 90 ARG A CA 1
ATOM 744 C C . ARG A 1 90 ? 12.354 8.128 7.024 1.00 96.38 90 ARG A C 1
ATOM 746 O O . ARG A 1 90 ? 12.790 7.238 6.297 1.00 96.38 90 ARG A O 1
ATOM 753 N N . ILE A 1 91 ? 13.109 8.839 7.855 1.00 95.88 91 ILE A N 1
ATOM 754 C CA . ILE A 1 91 ? 14.545 8.625 8.050 1.00 95.88 91 ILE A CA 1
ATOM 755 C C . ILE A 1 91 ? 14.706 7.777 9.321 1.00 95.88 91 ILE A C 1
ATOM 757 O O . ILE A 1 91 ? 14.497 8.288 10.425 1.00 95.88 91 ILE A O 1
ATOM 761 N N . PRO A 1 92 ? 14.939 6.457 9.207 1.00 92.69 92 PRO A N 1
ATOM 762 C CA . PRO A 1 92 ? 15.194 5.616 10.371 1.00 92.69 92 PRO A CA 1
ATOM 763 C C . PRO A 1 92 ? 16.578 5.915 10.969 1.00 92.69 92 PRO A C 1
ATOM 765 O O . PRO A 1 92 ? 17.404 6.581 10.353 1.00 92.69 92 PRO A O 1
ATOM 768 N N . LYS A 1 93 ? 16.845 5.395 12.173 1.00 93.50 93 LYS A N 1
ATOM 769 C CA . LYS A 1 93 ? 18.208 5.395 12.725 1.00 93.50 93 LYS A CA 1
ATOM 770 C C . LYS A 1 93 ? 19.117 4.518 11.852 1.00 93.50 93 LYS A C 1
ATOM 772 O O . LYS A 1 93 ? 18.678 3.456 11.393 1.00 93.50 93 LYS A O 1
ATOM 777 N N . GLU A 1 94 ? 20.361 4.955 11.673 1.00 89.94 94 GLU A N 1
ATOM 778 C CA . GLU A 1 94 ? 21.429 4.185 11.022 1.00 89.94 94 GLU A CA 1
ATOM 779 C C . GLU A 1 94 ? 21.509 2.753 11.592 1.00 89.94 94 GLU A C 1
ATOM 781 O O . GLU A 1 94 ? 21.258 2.566 12.791 1.00 89.94 94 GLU A O 1
ATOM 786 N N . PRO A 1 95 ? 21.796 1.724 10.766 1.00 91.56 95 PRO A N 1
ATOM 787 C CA . PRO A 1 95 ? 22.308 1.770 9.383 1.00 91.56 95 PRO A CA 1
ATOM 788 C C . PRO A 1 95 ? 21.223 1.685 8.283 1.00 91.56 95 PRO A C 1
ATOM 790 O O . PRO A 1 95 ? 21.468 1.211 7.171 1.00 91.56 95 PRO A O 1
ATOM 793 N N . ARG A 1 96 ? 19.962 2.003 8.600 1.00 92.12 96 ARG A N 1
ATOM 794 C CA . ARG A 1 96 ? 18.835 1.749 7.687 1.00 92.12 96 ARG A CA 1
ATOM 795 C C . ARG A 1 96 ? 18.669 2.875 6.664 1.00 92.12 96 ARG A C 1
ATOM 797 O O . ARG A 1 96 ? 18.678 4.049 7.016 1.00 92.12 96 ARG A O 1
ATOM 804 N N . LYS A 1 97 ? 18.407 2.510 5.405 1.00 93.62 97 LYS A N 1
ATOM 805 C CA . LYS A 1 97 ? 18.096 3.475 4.338 1.00 93.62 97 LYS A CA 1
ATOM 806 C C . LYS A 1 97 ? 16.770 4.208 4.617 1.00 93.62 97 LYS A C 1
ATOM 808 O O . LYS A 1 97 ? 15.867 3.608 5.209 1.00 93.62 97 LYS A O 1
ATOM 813 N N . PRO A 1 98 ? 16.611 5.462 4.155 1.00 96.06 98 PRO A N 1
ATOM 814 C CA . PRO A 1 98 ? 15.323 6.148 4.164 1.00 96.06 98 PRO A CA 1
ATOM 815 C C . PRO A 1 98 ? 14.237 5.331 3.455 1.00 96.06 98 PRO A C 1
ATOM 817 O O . PRO A 1 98 ? 14.494 4.693 2.434 1.00 96.06 98 PRO A O 1
ATOM 820 N N . ILE A 1 99 ? 13.017 5.369 3.990 1.00 96.94 99 ILE A N 1
ATOM 821 C CA . ILE A 1 99 ? 11.862 4.654 3.435 1.00 96.94 99 ILE A CA 1
ATOM 822 C C . ILE A 1 99 ? 10.718 5.624 3.168 1.00 96.94 99 ILE A C 1
ATOM 824 O O . ILE A 1 99 ? 10.439 6.514 3.973 1.00 96.94 99 ILE A O 1
ATOM 828 N N . TRP A 1 100 ? 10.033 5.446 2.046 1.00 97.56 100 TRP A N 1
ATOM 829 C CA . TRP A 1 100 ? 8.801 6.161 1.751 1.00 97.56 100 TRP A CA 1
ATOM 830 C C . TRP A 1 100 ? 7.644 5.452 2.430 1.00 97.56 100 TRP A C 1
ATOM 832 O O . TRP A 1 100 ? 7.490 4.238 2.308 1.00 97.56 100 TRP A O 1
ATOM 842 N N . VAL A 1 101 ? 6.849 6.219 3.166 1.00 95.38 101 VAL A N 1
ATOM 843 C CA . VAL A 1 101 ? 5.732 5.718 3.958 1.00 95.38 101 VAL A CA 1
ATOM 844 C C . VAL A 1 101 ? 4.448 6.355 3.468 1.00 95.38 101 VAL A C 1
ATOM 846 O O . VAL A 1 101 ? 4.366 7.566 3.254 1.00 95.38 101 VAL A O 1
ATOM 849 N N . PHE A 1 102 ? 3.428 5.524 3.333 1.00 93.19 102 PHE A N 1
ATOM 850 C CA . PHE A 1 102 ? 2.066 5.924 3.052 1.00 93.19 102 PHE A CA 1
ATOM 851 C C . PHE A 1 102 ? 1.114 5.204 4.019 1.00 93.19 102 PHE A C 1
ATOM 853 O O . PHE A 1 102 ? 1.405 4.090 4.454 1.00 93.19 102 PHE A O 1
ATOM 860 N N . GLY A 1 103 ? -0.013 5.828 4.375 1.00 93.50 103 GLY A N 1
ATOM 861 C CA . GLY A 1 103 ? -0.981 5.210 5.276 1.00 93.50 103 GLY A CA 1
ATOM 862 C C . GLY A 1 103 ? -2.432 5.591 5.003 1.00 93.50 103 GLY A C 1
ATOM 863 O O . GLY A 1 103 ? -2.741 6.728 4.643 1.00 93.50 103 GLY A O 1
ATOM 864 N N . ILE A 1 104 ? -3.320 4.622 5.225 1.00 95.75 104 ILE A N 1
ATOM 865 C CA . ILE A 1 104 ? -4.777 4.769 5.174 1.00 95.75 104 ILE A CA 1
ATOM 866 C C . ILE A 1 104 ? -5.280 4.623 6.604 1.00 95.75 104 ILE A C 1
ATOM 868 O O . ILE A 1 104 ? -5.276 3.524 7.150 1.00 95.75 104 ILE A O 1
ATOM 872 N N . GLY A 1 105 ? -5.679 5.733 7.215 1.00 94.62 105 GLY A N 1
ATOM 873 C CA . GLY A 1 105 ? -6.183 5.748 8.584 1.00 94.62 105 GLY A CA 1
ATOM 874 C C . GLY A 1 105 ? -7.705 5.783 8.636 1.00 94.62 105 GLY A C 1
ATOM 875 O O . GLY A 1 105 ? -8.353 6.382 7.779 1.00 94.62 105 GLY A O 1
ATOM 876 N N . GLY A 1 106 ? -8.266 5.203 9.694 1.00 94.31 106 GLY A N 1
ATOM 877 C CA . GLY A 1 106 ? -9.687 5.296 9.998 1.00 94.31 106 GLY A CA 1
ATOM 878 C C . GLY A 1 106 ? -10.469 4.086 9.507 1.00 94.31 106 GLY A C 1
ATOM 879 O O . GLY A 1 106 ? -10.380 3.668 8.353 1.00 94.31 106 GLY A O 1
ATOM 880 N N . LYS A 1 107 ? -11.292 3.548 10.405 1.00 94.62 107 LYS A N 1
ATOM 881 C CA . LYS A 1 107 ? -12.001 2.277 10.240 1.00 94.62 107 LYS A CA 1
ATOM 882 C C . LYS A 1 107 ? -12.755 2.137 8.922 1.00 94.62 107 LYS A C 1
ATOM 884 O O . LYS A 1 107 ? -12.572 1.146 8.224 1.00 94.62 107 LYS A O 1
ATOM 889 N N . LYS A 1 108 ? -13.551 3.144 8.548 1.00 94.81 108 LYS A N 1
ATOM 890 C CA . LYS A 1 108 ? -14.322 3.128 7.296 1.00 94.81 108 LYS A CA 1
ATOM 891 C C . LYS A 1 108 ? -13.418 3.015 6.066 1.00 94.81 108 LYS A C 1
ATOM 893 O O . LYS A 1 108 ? -13.710 2.220 5.178 1.00 94.81 108 LYS A O 1
ATOM 898 N N . LEU A 1 109 ? -12.333 3.789 6.017 1.00 95.75 109 LEU A N 1
ATOM 899 C CA . LEU A 1 109 ? -11.404 3.785 4.885 1.00 95.75 109 LEU A CA 1
ATOM 900 C C . LEU A 1 109 ? -10.595 2.491 4.827 1.00 95.75 109 LEU A C 1
ATOM 902 O O . LEU A 1 109 ? -10.462 1.920 3.752 1.00 95.75 109 LEU A O 1
ATOM 906 N N . VAL A 1 110 ? -10.112 2.006 5.973 1.00 96.81 110 VAL A N 1
ATOM 907 C CA . VAL A 1 110 ? -9.389 0.730 6.061 1.00 96.81 110 VAL A CA 1
ATOM 908 C C . VAL A 1 110 ? -10.267 -0.430 5.598 1.00 96.81 110 VAL A C 1
ATOM 910 O O . VAL A 1 110 ? -9.833 -1.216 4.761 1.00 96.81 110 VAL A O 1
ATOM 913 N N . LYS A 1 111 ? -11.514 -0.505 6.077 1.00 96.31 111 LYS A N 1
ATOM 914 C CA . LYS A 1 111 ? -12.480 -1.520 5.646 1.00 96.31 111 LYS A CA 1
ATOM 915 C C . LYS A 1 111 ? -12.764 -1.422 4.147 1.00 96.31 111 LYS A C 1
ATOM 917 O O . LYS A 1 111 ? -12.602 -2.408 3.444 1.00 96.31 111 LYS A O 1
ATOM 922 N N . SER A 1 112 ? -13.064 -0.221 3.645 1.00 97.19 112 SER A N 1
ATOM 923 C CA . SER A 1 112 ? -13.310 0.000 2.208 1.00 97.19 112 SER A CA 1
ATOM 924 C C . SER A 1 112 ? -12.116 -0.420 1.345 1.00 97.19 112 SER A C 1
ATOM 926 O O . SER A 1 112 ? -12.296 -1.003 0.282 1.00 97.19 112 SER A O 1
ATOM 928 N N . PHE A 1 113 ? -10.892 -0.147 1.804 1.00 97.44 113 PHE A N 1
ATOM 929 C CA . PHE A 1 113 ? -9.675 -0.568 1.119 1.00 97.44 113 PHE A CA 1
ATOM 930 C C . PHE A 1 113 ? -9.544 -2.096 1.087 1.00 97.44 113 PHE A C 1
ATOM 932 O O . PHE A 1 113 ? -9.369 -2.660 0.010 1.00 97.44 113 PHE A O 1
ATOM 939 N N . LEU A 1 114 ? -9.661 -2.769 2.236 1.00 97.06 114 LEU A N 1
ATOM 940 C CA . LEU A 1 114 ? -9.517 -4.227 2.321 1.00 97.06 114 LEU A CA 1
ATOM 941 C C . LEU A 1 114 ? -10.640 -4.974 1.589 1.00 97.06 114 LEU A C 1
ATOM 943 O O . LEU A 1 114 ? -10.355 -5.962 0.916 1.00 97.06 114 LEU A O 1
ATOM 947 N N . ASP A 1 115 ? -11.876 -4.477 1.647 1.00 96.75 115 ASP A N 1
ATOM 948 C CA . ASP A 1 115 ? -13.020 -5.023 0.904 1.00 96.75 115 ASP A CA 1
ATOM 949 C C . ASP A 1 115 ? -12.816 -4.915 -0.616 1.00 96.75 115 ASP A C 1
ATOM 951 O O . ASP A 1 115 ? -13.217 -5.806 -1.367 1.00 96.75 115 ASP A O 1
ATOM 955 N N . MET A 1 116 ? -12.175 -3.832 -1.070 1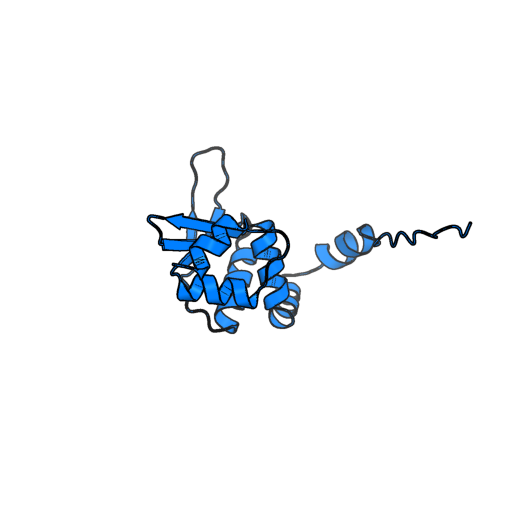.00 97.88 116 MET A N 1
ATOM 956 C CA . MET A 1 116 ? -11.853 -3.608 -2.478 1.00 97.88 116 MET A CA 1
ATOM 957 C C . MET A 1 116 ? -10.742 -4.545 -2.951 1.00 97.88 116 MET A C 1
ATOM 959 O O . MET A 1 116 ? -10.908 -5.232 -3.958 1.00 97.88 116 MET A O 1
ATOM 963 N N . ILE A 1 117 ? -9.608 -4.577 -2.244 1.00 97.38 117 ILE A N 1
ATOM 964 C CA . ILE A 1 117 ? -8.454 -5.353 -2.704 1.00 97.38 117 ILE A CA 1
ATOM 965 C C . ILE A 1 117 ? -8.587 -6.842 -2.398 1.00 97.38 117 ILE A C 1
ATOM 967 O O . ILE A 1 117 ? -7.986 -7.626 -3.115 1.00 97.38 117 ILE A O 1
ATOM 971 N N . LYS A 1 118 ? -9.370 -7.260 -1.395 1.00 96.25 118 LYS A N 1
ATOM 972 C CA . LYS A 1 118 ? -9.554 -8.667 -0.988 1.00 96.25 118 LYS A CA 1
ATOM 973 C C . LYS A 1 118 ? -8.214 -9.415 -0.900 1.00 96.25 118 LYS A C 1
ATOM 975 O O . LYS A 1 118 ? -7.931 -10.248 -1.764 1.00 96.25 118 LYS A O 1
ATOM 980 N N . PRO A 1 119 ? -7.345 -9.067 0.067 1.00 95.19 119 PRO A N 1
ATOM 981 C CA . PRO A 1 119 ? -6.052 -9.725 0.186 1.00 95.19 119 PRO A CA 1
ATOM 982 C C . PRO A 1 119 ? -6.256 -11.208 0.512 1.00 95.19 119 PRO A C 1
ATOM 984 O O . PRO A 1 119 ? -7.169 -11.569 1.252 1.00 95.19 119 PRO A O 1
ATOM 987 N N . VAL A 1 120 ? -5.402 -12.053 -0.049 1.00 92.44 120 VAL A N 1
ATOM 988 C CA . VAL A 1 120 ? -5.429 -13.514 0.071 1.00 92.44 120 VAL A CA 1
ATOM 989 C C . VAL A 1 120 ? -4.344 -14.001 1.031 1.00 92.44 120 VAL A C 1
ATOM 991 O O . VAL A 1 120 ? -4.543 -14.980 1.742 1.00 92.44 120 VAL A O 1
ATOM 994 N N . ILE A 1 121 ? -3.198 -13.316 1.069 1.00 87.88 121 ILE A N 1
ATOM 995 C CA . ILE A 1 121 ? -2.014 -13.759 1.819 1.00 87.88 121 ILE A CA 1
ATOM 996 C C . ILE A 1 121 ? -1.958 -13.144 3.226 1.00 87.88 121 ILE A C 1
ATOM 998 O O . ILE A 1 121 ? -1.445 -13.762 4.159 1.00 87.88 121 ILE A O 1
ATOM 1002 N N . LYS A 1 122 ? -2.452 -11.911 3.396 1.00 87.56 122 LYS A N 1
ATOM 1003 C CA . LYS A 1 122 ? -2.297 -11.126 4.634 1.00 87.56 122 LYS A CA 1
ATOM 1004 C C . LYS A 1 122 ? -3.561 -11.061 5.496 1.00 87.56 122 LYS A C 1
ATOM 1006 O O . LYS A 1 122 ? -4.676 -11.193 5.004 1.00 87.56 122 LYS A O 1
ATOM 1011 N N . ASN A 1 123 ? -3.326 -10.688 6.761 1.00 86.88 123 ASN A N 1
ATOM 1012 C CA . ASN A 1 123 ? -4.261 -10.519 7.882 1.00 86.88 123 ASN A CA 1
ATOM 1013 C C . ASN A 1 123 ? -4.667 -11.822 8.562 1.00 86.88 123 ASN A C 1
ATOM 1015 O O . ASN A 1 123 ? -5.069 -12.789 7.924 1.00 86.88 123 ASN A O 1
ATOM 1019 N N . THR A 1 124 ? -4.597 -11.831 9.891 1.00 85.25 124 THR A N 1
ATOM 1020 C CA . THR A 1 124 ? -5.118 -12.953 10.667 1.00 85.25 124 THR A CA 1
ATOM 1021 C C . THR A 1 124 ? -6.631 -12.829 10.819 1.00 85.25 124 THR A C 1
ATOM 1023 O O . THR A 1 124 ? -7.193 -11.730 10.789 1.00 85.25 124 THR A O 1
ATOM 1026 N N . HIS A 1 125 ? -7.306 -13.952 11.081 1.00 81.88 125 HIS A N 1
ATOM 1027 C CA . HIS A 1 125 ? -8.729 -13.937 11.427 1.00 81.88 125 HIS A CA 1
ATOM 1028 C C . HIS A 1 125 ? -9.016 -12.994 12.611 1.00 81.88 125 HIS A C 1
ATOM 1030 O O . HIS A 1 125 ? -10.047 -12.331 12.642 1.00 81.88 125 HIS A O 1
ATOM 1036 N N . LYS A 1 126 ? -8.098 -12.894 13.583 1.00 86.12 126 LYS A N 1
ATOM 1037 C CA . LYS A 1 126 ? -8.231 -11.989 14.734 1.00 86.12 126 LYS A CA 1
ATOM 1038 C C . LYS A 1 126 ? -8.225 -10.514 14.316 1.00 86.12 126 LYS A C 1
ATOM 1040 O O . LYS A 1 126 ? -9.027 -9.738 14.839 1.00 86.12 126 LYS A O 1
ATOM 1045 N N . ASP A 1 127 ? -7.354 -10.136 13.383 1.00 86.19 127 ASP A N 1
ATOM 1046 C CA . ASP A 1 127 ? -7.263 -8.758 12.887 1.00 86.19 127 ASP A CA 1
ATOM 1047 C C . ASP A 1 127 ? -8.553 -8.358 12.169 1.00 86.19 127 ASP A C 1
ATOM 1049 O O . ASP A 1 127 ? -9.125 -7.302 12.444 1.00 86.19 127 ASP A O 1
ATOM 1053 N N . LEU A 1 128 ? -9.055 -9.243 11.303 1.00 87.50 128 LEU A N 1
ATOM 1054 C CA . LEU A 1 128 ? -10.310 -9.024 10.589 1.00 87.50 128 LEU A CA 1
ATOM 1055 C C . LEU A 1 128 ? -11.487 -8.972 11.565 1.00 87.50 128 LEU A C 1
ATOM 1057 O O . LEU A 1 128 ? -12.261 -8.022 11.535 1.00 87.50 128 LEU A O 1
ATOM 1061 N N . LYS A 1 129 ? -11.575 -9.903 12.517 1.00 88.44 129 LYS A N 1
ATOM 1062 C CA . LYS A 1 129 ? -12.604 -9.875 13.565 1.00 88.44 129 LYS A CA 1
ATOM 1063 C C . LYS A 1 129 ? -12.655 -8.515 14.273 1.00 88.44 129 LYS A C 1
ATOM 1065 O O . LYS A 1 129 ? -13.702 -7.880 14.347 1.00 88.44 129 LYS A O 1
ATOM 1070 N N . THR A 1 130 ? -11.494 -8.020 14.703 1.00 86.88 130 THR A N 1
ATOM 1071 C CA . THR A 1 130 ? -11.365 -6.714 15.371 1.00 86.88 130 THR A CA 1
ATOM 1072 C C . THR A 1 130 ? -11.848 -5.566 14.482 1.00 86.88 130 THR A C 1
ATOM 1074 O O . THR A 1 130 ? -12.513 -4.652 14.966 1.00 86.88 130 THR A O 1
ATOM 1077 N N . LEU A 1 131 ? -11.543 -5.606 13.183 1.00 90.06 131 LEU A N 1
ATOM 1078 C CA . LEU A 1 131 ? -11.934 -4.565 12.235 1.00 90.06 131 LEU A CA 1
ATOM 1079 C C . LEU A 1 131 ? -13.437 -4.568 11.910 1.00 90.06 131 LEU A C 1
ATOM 1081 O O . LEU A 1 131 ? -14.014 -3.490 11.767 1.00 90.06 131 LEU A O 1
ATOM 1085 N N . TYR A 1 132 ? -14.058 -5.739 11.753 1.00 89.12 132 TYR A N 1
ATOM 1086 C CA . TYR A 1 132 ? -15.428 -5.855 11.237 1.00 89.12 132 TYR A CA 1
ATOM 1087 C C . TYR A 1 132 ? -16.509 -5.960 12.322 1.00 89.12 132 TYR A C 1
ATOM 1089 O O . TYR A 1 132 ? -17.651 -5.622 12.019 1.00 89.12 132 TYR A O 1
ATOM 1097 N N . GLU A 1 133 ? -16.176 -6.387 13.545 1.00 85.19 133 GLU A N 1
ATOM 1098 C CA . GLU A 1 133 ? -17.167 -6.654 14.609 1.00 85.19 133 GLU A CA 1
ATOM 1099 C C . GLU A 1 133 ? -17.219 -5.603 15.730 1.00 85.19 133 GLU A C 1
ATOM 1101 O O . GLU A 1 133 ? -18.113 -5.652 16.573 1.00 85.19 133 GLU A O 1
ATOM 1106 N N . THR A 1 134 ? -16.275 -4.659 15.761 1.00 62.22 134 THR A N 1
ATOM 1107 C CA . THR A 1 134 ? -16.368 -3.461 16.624 1.00 62.22 134 THR A CA 1
ATOM 1108 C C . THR A 1 134 ? -17.160 -2.352 15.941 1.00 62.22 134 THR A C 1
ATOM 1110 O O . THR A 1 134 ? -17.157 -1.210 16.444 1.00 62.22 134 THR A O 1
#

Secondary structure (DSSP, 8-state):
------------HHIIIIIIGGG--HHHHHHHHHHSHHHHHHHHHHHHEEEEEETTEEEEEEEES-HHHHHHHHHHHHHTT---PPPEEE-PSTTSPPEEEEEEESHHHHHHHHHHH--SS---HHHHHHHHH-

Sequence (134 aa):
MSKIRYYVKVADAEKFFDIWYKNLNFDEMNKIVNEFPVDFLRGIYESDGCLIFYKNSPSIVITNVNKNTVLLTNKALTNLGFKIRKPYLRIPKEPRKPIWVFGIGGKKLVKSFLDMIKPVIKNTHKDLKTLYET

Foldseek 3Di:
DDDDDDDDPDDPVCCCCVVPVVPDDLVNVLVVCQVPVLQLLLVQCLPFWDWDADVLKIKIKGKALDPSSLVSNVVSCVVVVDPFDDWDWDDDPPPDHIIIMGMDTGLVRVCVSCVRNVHDRDDDPVSVCSSPVD